Protein AF-A0AAW0KQ44-F1 (afdb_monomer_lite)

Foldseek 3Di:
DDPLVVVLLVVVQVVVVVDDDDDPVSVVCVVCVVVLVVLLVLLVVLLVVLVVVVDPPQDPVNSSVSSQVSSCVVPVDGRPNVVSSVSSVPDDD

pLDDT: mean 78.88, std 14.25, range [43.38, 96.25]

Structure (mmCIF, N/CA/C/O backbone):
data_AF-A0AAW0KQ44-F1
#
_entry.id   AF-A0AAW0KQ44-F1
#
loop_
_atom_site.group_PDB
_atom_site.id
_atom_site.type_symbol
_atom_site.label_atom_id
_atom_site.label_alt_id
_atom_site.label_comp_id
_atom_site.label_asym_id
_atom_site.label_entity_id
_atom_site.label_seq_id
_atom_site.pdbx_PDB_ins_code
_atom_site.Cartn_x
_atom_site.Cartn_y
_atom_site.Cartn_z
_atom_site.occupancy
_atom_site.B_iso_or_equiv
_atom_site.auth_seq_id
_atom_site.auth_comp_id
_atom_site.auth_asym_id
_atom_site.auth_atom_id
_atom_site.pdbx_PDB_model_num
ATOM 1 N N . MET A 1 1 ? 13.655 -10.556 -14.637 1.00 52.47 1 MET A N 1
ATOM 2 C CA . MET A 1 1 ? 13.41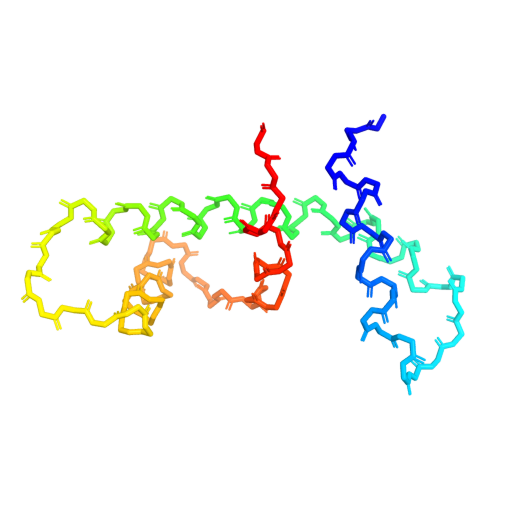4 -9.421 -13.713 1.00 52.47 1 MET A CA 1
ATOM 3 C C . MET A 1 1 ? 12.255 -8.600 -14.268 1.00 52.47 1 MET A C 1
ATOM 5 O O . MET A 1 1 ? 12.284 -8.337 -15.457 1.00 52.47 1 MET A O 1
ATOM 9 N N . SER A 1 2 ? 11.244 -8.219 -13.476 1.00 63.81 2 SER A N 1
ATOM 10 C CA . SER A 1 2 ? 10.178 -7.317 -13.963 1.00 63.81 2 SER A CA 1
ATOM 11 C C . SER A 1 2 ? 10.746 -5.922 -14.273 1.00 63.81 2 SER A C 1
ATOM 13 O O . SER A 1 2 ? 11.556 -5.419 -13.489 1.00 63.81 2 SER A O 1
ATOM 15 N N . ASN A 1 3 ? 10.317 -5.300 -15.379 1.00 71.44 3 ASN A N 1
ATOM 16 C CA . ASN A 1 3 ? 10.762 -3.968 -15.821 1.00 71.44 3 ASN A CA 1
ATOM 17 C C . ASN A 1 3 ? 10.572 -2.903 -14.726 1.00 71.44 3 ASN A C 1
ATOM 19 O O . ASN A 1 3 ? 11.445 -2.064 -14.515 1.00 71.44 3 ASN A O 1
ATOM 23 N N . ILE A 1 4 ? 9.499 -3.013 -13.936 1.00 73.69 4 ILE A N 1
ATOM 24 C CA . ILE A 1 4 ? 9.192 -2.105 -12.820 1.00 73.69 4 ILE A CA 1
ATOM 25 C C . ILE A 1 4 ? 10.297 -2.134 -11.756 1.00 73.69 4 ILE A C 1
ATOM 27 O O . ILE A 1 4 ? 10.713 -1.086 -11.267 1.00 73.69 4 ILE A O 1
ATOM 31 N N . LYS A 1 5 ? 10.837 -3.321 -11.435 1.00 74.62 5 LYS A N 1
ATOM 32 C CA . LYS A 1 5 ? 11.931 -3.459 -10.459 1.00 74.62 5 LYS A CA 1
ATOM 33 C C . LYS A 1 5 ? 13.194 -2.750 -10.950 1.00 74.62 5 LYS A C 1
ATOM 35 O O . LYS A 1 5 ? 13.863 -2.101 -10.158 1.00 74.62 5 LYS A O 1
ATOM 40 N N . GLN A 1 6 ? 13.535 -2.886 -12.232 1.00 72.25 6 GLN A N 1
ATOM 41 C CA . GLN A 1 6 ? 14.742 -2.270 -12.796 1.00 72.25 6 GLN A CA 1
ATOM 42 C C . GLN A 1 6 ? 14.638 -0.742 -12.812 1.00 72.25 6 GLN A C 1
ATOM 44 O O . GLN A 1 6 ? 15.530 -0.064 -12.309 1.00 72.25 6 GLN A O 1
ATOM 49 N N . HIS A 1 7 ? 13.520 -0.202 -13.302 1.00 75.62 7 HIS A N 1
ATOM 50 C CA . HIS A 1 7 ? 13.317 1.244 -13.343 1.00 75.62 7 HIS A CA 1
ATOM 51 C C . HIS A 1 7 ? 13.204 1.874 -11.953 1.00 75.62 7 HIS A C 1
ATOM 53 O O . HIS A 1 7 ? 13.761 2.947 -11.725 1.00 75.62 7 HIS A O 1
ATOM 59 N N . PHE A 1 8 ? 12.535 1.204 -11.010 1.00 76.06 8 PHE A N 1
ATOM 60 C CA . PHE A 1 8 ? 12.488 1.663 -9.626 1.00 76.06 8 PHE A CA 1
ATOM 61 C C . PHE A 1 8 ? 13.888 1.733 -9.011 1.00 76.06 8 PHE A C 1
ATOM 63 O O . PHE A 1 8 ? 14.232 2.756 -8.430 1.00 76.06 8 PHE A O 1
ATOM 70 N N . MET A 1 9 ? 14.708 0.686 -9.167 1.00 74.81 9 MET A N 1
ATOM 71 C CA . MET A 1 9 ? 16.066 0.662 -8.607 1.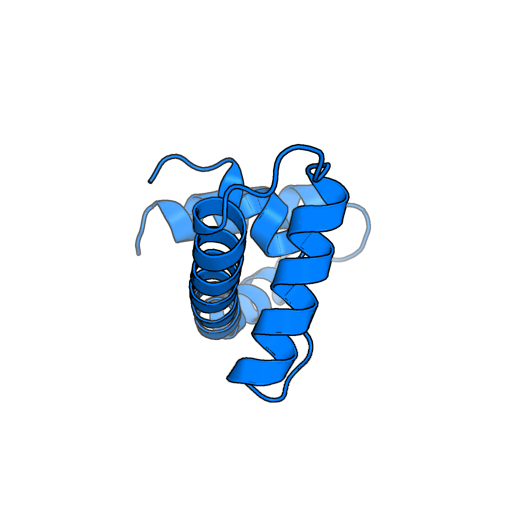00 74.81 9 MET A CA 1
ATOM 72 C C . MET A 1 9 ? 16.952 1.753 -9.207 1.00 74.81 9 MET A C 1
ATOM 74 O O . MET A 1 9 ? 17.665 2.425 -8.467 1.00 74.81 9 MET A O 1
ATOM 78 N N . ALA A 1 10 ? 16.853 1.987 -10.518 1.00 75.38 10 ALA A N 1
ATOM 79 C CA . ALA A 1 10 ? 17.569 3.076 -11.178 1.00 75.38 10 ALA A CA 1
ATOM 80 C C . ALA A 1 10 ? 17.143 4.454 -10.640 1.00 75.38 10 ALA A C 1
ATOM 82 O O . ALA A 1 10 ? 17.984 5.305 -10.361 1.00 75.38 10 ALA A O 1
ATOM 83 N N . LYS A 1 11 ? 15.837 4.671 -10.438 1.00 74.31 11 LYS A N 1
ATOM 84 C CA . LYS A 1 11 ? 15.309 5.941 -9.919 1.00 74.31 11 LYS A CA 1
ATOM 85 C C . LYS A 1 11 ? 15.651 6.143 -8.439 1.00 74.31 11 LYS A C 1
ATOM 87 O O . LYS A 1 11 ? 15.975 7.260 -8.052 1.00 74.31 11 LYS A O 1
ATOM 92 N N . LEU A 1 12 ? 15.638 5.074 -7.640 1.00 71.88 12 LEU A N 1
ATOM 93 C CA . LEU A 1 12 ? 16.014 5.109 -6.227 1.00 71.88 12 LEU A CA 1
ATOM 94 C C . LEU A 1 12 ? 17.509 5.421 -6.046 1.00 71.88 12 LEU A C 1
ATOM 96 O O . LEU A 1 12 ? 17.849 6.239 -5.192 1.00 71.88 12 LEU A O 1
ATOM 100 N N . GLN A 1 13 ? 18.391 4.838 -6.869 1.00 67.88 13 GLN A N 1
ATOM 101 C CA . GLN A 1 13 ? 19.826 5.154 -6.858 1.00 67.88 13 GLN A CA 1
ATOM 102 C C . GLN A 1 13 ? 20.051 6.654 -7.112 1.00 67.88 13 GLN A C 1
ATOM 104 O O . GLN A 1 13 ? 20.621 7.322 -6.254 1.00 67.88 13 GLN A O 1
ATOM 109 N N . ASN A 1 14 ? 19.434 7.200 -8.167 1.00 64.75 14 ASN A N 1
ATOM 110 C CA . ASN A 1 14 ? 19.526 8.622 -8.524 1.00 64.75 14 ASN A CA 1
ATOM 111 C C . ASN A 1 14 ? 19.014 9.573 -7.423 1.00 64.75 14 ASN A C 1
ATOM 113 O O . ASN A 1 14 ? 19.501 10.692 -7.294 1.00 64.75 14 ASN A O 1
ATOM 117 N N . THR A 1 15 ? 18.028 9.156 -6.617 1.00 60.81 15 THR A N 1
ATOM 118 C CA . THR A 1 15 ? 17.549 9.945 -5.463 1.00 60.81 15 THR A CA 1
ATOM 119 C C . THR A 1 15 ? 18.440 9.826 -4.223 1.00 60.81 15 THR A C 1
ATOM 121 O O . THR A 1 15 ? 18.369 10.678 -3.340 1.00 60.81 15 THR A O 1
ATOM 124 N N . THR A 1 16 ? 19.274 8.784 -4.142 1.00 58.91 16 THR A N 1
ATOM 125 C CA . THR A 1 16 ? 20.143 8.495 -2.984 1.00 58.91 16 THR A CA 1
ATOM 126 C C . THR A 1 16 ? 21.572 9.027 -3.180 1.00 58.91 16 THR A C 1
ATOM 128 O O . THR A 1 16 ? 22.335 9.124 -2.219 1.00 58.91 16 THR A O 1
ATOM 131 N N . ASP A 1 17 ? 21.929 9.459 -4.395 1.00 51.81 17 ASP A N 1
ATOM 132 C CA . ASP A 1 17 ? 23.288 9.870 -4.784 1.00 51.81 17 ASP A CA 1
ATOM 133 C C . ASP A 1 17 ? 23.817 11.162 -4.113 1.00 51.81 17 ASP A C 1
ATOM 135 O O . ASP A 1 17 ? 24.930 11.600 -4.399 1.00 51.81 17 ASP A O 1
ATOM 139 N N . HIS A 1 18 ? 23.107 11.744 -3.138 1.00 53.31 18 HIS A N 1
ATOM 140 C CA . HIS A 1 18 ? 23.671 12.791 -2.274 1.00 53.31 18 HIS A CA 1
ATOM 141 C C . HIS A 1 18 ? 24.520 12.269 -1.100 1.00 53.31 18 HIS A C 1
ATOM 143 O O . HIS A 1 18 ? 25.142 13.077 -0.407 1.00 53.31 18 HIS A O 1
ATOM 149 N N . LYS A 1 19 ? 24.614 10.952 -0.858 1.00 51.72 19 LYS A N 1
ATOM 150 C CA . LYS A 1 19 ? 25.602 10.405 0.090 1.00 51.72 19 LYS A CA 1
ATOM 151 C C . LYS A 1 19 ? 25.845 8.907 -0.124 1.00 51.72 19 LYS A C 1
ATOM 153 O O . LYS A 1 19 ? 24.958 8.095 0.101 1.00 51.72 19 LYS A O 1
ATOM 158 N N . THR A 1 20 ? 27.111 8.565 -0.372 1.00 44.31 20 THR A N 1
ATOM 159 C CA . THR A 1 20 ? 27.771 7.250 -0.199 1.00 44.31 20 THR A CA 1
ATOM 160 C C . THR A 1 20 ? 27.707 6.216 -1.337 1.00 44.31 20 THR A C 1
ATOM 162 O O . THR A 1 20 ? 26.756 6.113 -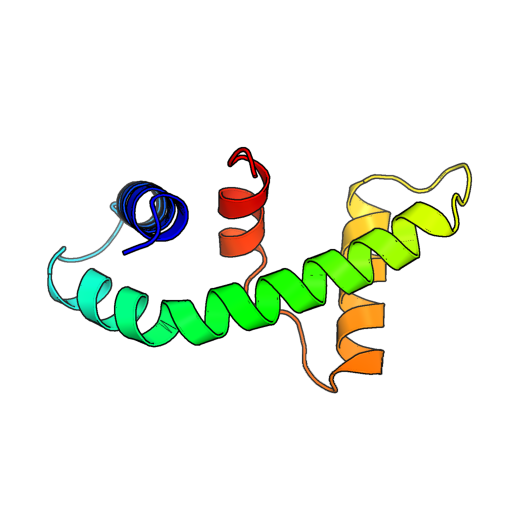2.095 1.00 44.31 20 THR A O 1
ATOM 165 N N . ASN A 1 21 ? 28.829 5.497 -1.461 1.00 43.38 21 ASN A N 1
ATOM 166 C CA . ASN A 1 21 ? 29.297 4.691 -2.588 1.00 43.38 21 ASN A CA 1
ATOM 167 C C . ASN A 1 21 ? 28.317 3.612 -3.113 1.00 43.38 21 ASN A C 1
ATOM 169 O O . ASN A 1 21 ? 27.567 2.974 -2.379 1.00 43.38 21 ASN A O 1
ATOM 173 N N . SER A 1 22 ? 28.359 3.410 -4.430 1.00 56.94 22 SER A N 1
ATOM 174 C CA . SER A 1 22 ? 27.237 2.935 -5.253 1.00 56.94 22 SER A CA 1
ATOM 175 C C . SER A 1 22 ? 27.069 1.404 -5.378 1.00 56.94 22 SER A C 1
ATOM 177 O O . SER A 1 22 ? 26.087 0.944 -5.948 1.00 56.94 22 SER A O 1
ATOM 179 N N . THR A 1 23 ? 27.936 0.564 -4.800 1.00 50.97 23 THR A N 1
ATOM 180 C CA . THR A 1 23 ? 27.849 -0.902 -5.033 1.00 50.97 23 THR A CA 1
ATOM 181 C C . THR A 1 23 ? 27.171 -1.671 -3.893 1.00 50.97 23 THR A C 1
ATOM 183 O O . THR A 1 23 ? 26.382 -2.585 -4.140 1.00 50.97 23 THR A O 1
ATOM 186 N N . HIS A 1 24 ? 27.412 -1.289 -2.634 1.00 53.59 24 HIS A N 1
ATOM 187 C CA . HIS A 1 24 ? 26.819 -1.975 -1.475 1.00 53.59 24 HIS A CA 1
ATOM 188 C C . HIS A 1 24 ? 25.326 -1.653 -1.283 1.00 53.59 24 HIS A C 1
ATOM 190 O O . HIS A 1 24 ? 24.567 -2.499 -0.805 1.00 53.59 24 HIS A O 1
ATOM 196 N N . SER A 1 25 ? 24.887 -0.463 -1.704 1.00 62.44 25 SER A N 1
ATOM 197 C CA . SER A 1 25 ? 23.492 -0.024 -1.578 1.00 62.44 25 SER A CA 1
ATOM 198 C C . SER A 1 25 ? 22.548 -0.832 -2.481 1.00 62.44 25 SER A C 1
ATOM 200 O O . SER A 1 25 ? 21.520 -1.327 -2.024 1.00 62.44 25 SER A O 1
ATOM 202 N N . VAL A 1 26 ? 22.931 -1.089 -3.737 1.00 60.06 26 VAL A N 1
ATOM 203 C CA . VAL A 1 26 ? 22.070 -1.774 -4.722 1.00 60.06 26 VAL A CA 1
ATOM 204 C C . VAL A 1 26 ? 21.779 -3.228 -4.337 1.00 60.06 26 VAL A C 1
ATOM 206 O O . VAL A 1 26 ? 20.646 -3.693 -4.493 1.00 60.06 26 VAL A O 1
ATOM 209 N N . ALA A 1 27 ? 22.763 -3.955 -3.799 1.00 65.75 27 ALA A N 1
ATOM 210 C CA . ALA A 1 27 ? 22.569 -5.334 -3.346 1.00 65.75 27 ALA A CA 1
ATOM 211 C C . ALA A 1 27 ? 21.599 -5.409 -2.153 1.00 65.75 27 ALA A C 1
ATOM 213 O O . ALA A 1 27 ? 20.679 -6.228 -2.158 1.00 65.75 27 ALA A O 1
ATOM 214 N N . SER A 1 28 ? 21.748 -4.501 -1.182 1.00 68.75 28 SER A N 1
ATOM 215 C CA . SER A 1 28 ? 20.839 -4.369 -0.034 1.00 68.75 28 SER A CA 1
ATOM 216 C C . SER A 1 28 ? 19.419 -3.981 -0.467 1.00 68.75 28 SER A C 1
ATOM 218 O O . SER A 1 28 ? 18.431 -4.585 -0.056 1.00 68.75 28 SER A O 1
ATOM 220 N N . LEU A 1 29 ? 19.291 -3.037 -1.396 1.00 69.50 29 LEU A N 1
ATOM 221 C CA . LEU A 1 29 ? 17.997 -2.628 -1.944 1.00 69.50 29 LEU A CA 1
ATOM 222 C C . LEU A 1 29 ? 17.332 -3.749 -2.752 1.00 69.50 29 LEU A C 1
ATOM 224 O O . LEU A 1 29 ? 16.111 -3.916 -2.724 1.00 69.50 29 LEU A O 1
ATOM 228 N N . THR A 1 30 ? 18.124 -4.576 -3.434 1.00 72.00 30 THR A N 1
ATOM 229 C CA . THR A 1 30 ? 17.625 -5.720 -4.203 1.00 72.00 30 THR A CA 1
ATOM 230 C C . THR A 1 30 ? 17.057 -6.816 -3.304 1.00 72.00 30 THR A C 1
ATOM 232 O O . THR A 1 30 ? 16.025 -7.396 -3.665 1.00 72.00 30 THR A O 1
ATOM 235 N N . THR A 1 31 ? 17.686 -7.092 -2.154 1.00 77.06 31 THR A N 1
ATOM 236 C CA . THR A 1 31 ? 17.166 -8.042 -1.154 1.00 77.06 31 THR A CA 1
ATOM 237 C C . THR A 1 31 ? 15.948 -7.470 -0.428 1.00 77.06 31 THR A C 1
ATOM 239 O O . THR A 1 31 ? 14.978 -8.190 -0.188 1.00 77.06 31 THR A O 1
ATOM 242 N N . GLN A 1 32 ? 15.929 -6.159 -0.172 1.00 82.12 32 GLN A N 1
ATOM 243 C CA . GLN A 1 32 ? 14.804 -5.471 0.465 1.00 82.12 32 GLN A CA 1
ATOM 244 C C . GLN A 1 32 ? 13.607 -5.233 -0.468 1.00 82.12 32 GLN A C 1
ATOM 246 O O . GLN A 1 32 ? 12.483 -5.094 0.018 1.00 82.12 32 GLN A O 1
ATOM 251 N N . TRP A 1 33 ? 13.795 -5.257 -1.793 1.00 84.06 33 TRP A N 1
ATOM 252 C CA . TRP A 1 33 ? 12.733 -5.026 -2.783 1.00 84.06 33 TRP A CA 1
ATOM 253 C C . TRP A 1 33 ? 11.488 -5.878 -2.554 1.00 84.06 33 TRP A C 1
ATOM 255 O O . TRP A 1 33 ? 10.372 -5.377 -2.659 1.00 84.06 33 TRP A O 1
ATOM 265 N N . GLY A 1 34 ? 11.665 -7.167 -2.242 1.00 86.44 34 GLY A N 1
ATOM 266 C CA . GLY A 1 34 ? 10.537 -8.068 -2.002 1.00 86.44 34 GLY A CA 1
ATOM 267 C C . GLY A 1 34 ? 9.652 -7.579 -0.854 1.00 86.44 34 GLY A C 1
ATOM 268 O O . GLY A 1 34 ? 8.427 -7.617 -0.954 1.00 86.44 34 GLY A O 1
ATOM 269 N N . THR A 1 35 ? 10.271 -7.050 0.202 1.00 89.44 35 THR A N 1
ATOM 270 C CA . THR A 1 35 ? 9.573 -6.432 1.332 1.00 89.44 35 THR A CA 1
ATOM 271 C C . THR A 1 35 ? 8.967 -5.087 0.945 1.00 89.44 35 THR A C 1
ATOM 273 O O . THR A 1 35 ? 7.773 -4.903 1.154 1.00 89.44 35 THR A O 1
ATOM 276 N N . ILE A 1 36 ? 9.726 -4.189 0.307 1.00 87.62 36 ILE A N 1
ATOM 277 C CA . ILE A 1 36 ? 9.234 -2.865 -0.117 1.00 87.62 36 ILE A CA 1
ATOM 278 C C . ILE A 1 36 ? 7.995 -3.003 -1.005 1.00 87.62 36 ILE A C 1
ATOM 280 O O . ILE A 1 36 ? 6.973 -2.369 -0.749 1.00 87.62 36 ILE A O 1
ATOM 284 N N . ASN A 1 37 ? 8.065 -3.858 -2.027 1.00 86.38 37 ASN A N 1
ATOM 285 C CA . ASN A 1 37 ? 6.969 -4.072 -2.960 1.00 86.38 37 ASN A CA 1
ATOM 286 C C . ASN A 1 37 ? 5.749 -4.675 -2.253 1.00 86.38 37 ASN A C 1
ATOM 288 O O . ASN A 1 37 ? 4.637 -4.187 -2.429 1.00 86.38 37 ASN A O 1
ATOM 292 N N . ARG A 1 38 ? 5.950 -5.694 -1.407 1.00 90.31 38 ARG A N 1
ATOM 293 C CA . ARG A 1 38 ? 4.861 -6.324 -0.646 1.00 90.31 38 ARG A CA 1
ATOM 294 C C . ARG A 1 38 ? 4.139 -5.321 0.254 1.00 90.31 38 ARG A C 1
ATOM 296 O O . ARG A 1 38 ? 2.913 -5.258 0.231 1.00 90.31 38 ARG A O 1
ATOM 303 N N . GLU A 1 39 ? 4.881 -4.543 1.035 1.00 92.69 39 GLU A N 1
ATOM 304 C CA . GLU A 1 39 ? 4.294 -3.559 1.949 1.00 92.69 39 GLU A CA 1
ATOM 305 C C . GLU A 1 39 ? 3.645 -2.398 1.179 1.00 92.69 39 GLU A C 1
ATOM 307 O O . GLU A 1 39 ? 2.582 -1.918 1.564 1.00 92.69 39 GLU A O 1
ATOM 312 N N . THR A 1 40 ? 4.216 -2.001 0.038 1.00 91.56 40 THR A N 1
ATOM 313 C CA . THR A 1 40 ? 3.641 -0.963 -0.828 1.00 91.56 40 THR A CA 1
ATOM 314 C C . THR A 1 40 ? 2.328 -1.415 -1.469 1.00 91.56 40 THR A C 1
ATOM 316 O O . THR A 1 40 ? 1.370 -0.648 -1.494 1.00 91.56 40 THR A O 1
ATOM 319 N N . VAL A 1 41 ? 2.233 -2.661 -1.947 1.00 90.75 41 VAL A N 1
ATOM 320 C CA . VAL A 1 41 ? 0.983 -3.216 -2.500 1.00 90.75 41 VAL A CA 1
ATOM 321 C C . VAL A 1 41 ? -0.119 -3.248 -1.438 1.00 90.75 41 VAL A C 1
ATOM 323 O O . VAL A 1 41 ? -1.248 -2.844 -1.715 1.00 90.75 41 VAL A O 1
ATOM 326 N N . LYS A 1 42 ? 0.207 -3.659 -0.206 1.00 94.06 42 LYS A N 1
ATOM 327 C CA . LYS A 1 42 ? -0.723 -3.593 0.933 1.00 94.06 42 LYS A CA 1
ATOM 328 C C . LYS A 1 42 ? -1.195 -2.159 1.197 1.00 94.06 42 LYS A C 1
ATOM 330 O O . LYS A 1 42 ? -2.396 -1.922 1.303 1.00 94.06 42 LYS A O 1
ATOM 335 N N . PHE A 1 43 ? -0.267 -1.200 1.236 1.00 94.62 43 PHE A N 1
ATOM 336 C CA . PHE A 1 43 ? -0.585 0.215 1.430 1.00 94.62 43 PHE A CA 1
ATOM 337 C C . PHE A 1 43 ? -1.495 0.774 0.329 1.00 94.62 43 PHE A C 1
ATOM 339 O O . PHE A 1 43 ? -2.477 1.447 0.634 1.00 94.62 43 PHE A O 1
ATOM 346 N N . VAL A 1 44 ? -1.236 0.439 -0.939 1.00 92.25 44 VAL A N 1
ATOM 347 C CA . VAL A 1 44 ? -2.113 0.802 -2.066 1.00 92.25 44 VAL A CA 1
ATOM 348 C C . VAL A 1 44 ? -3.521 0.229 -1.875 1.00 92.25 44 VAL A C 1
ATOM 350 O O . VAL A 1 44 ? -4.498 0.918 -2.156 1.00 92.25 44 VAL A O 1
ATOM 353 N N . GLY A 1 45 ? -3.644 -0.991 -1.345 1.00 93.00 45 GLY A N 1
ATOM 354 C CA . GLY A 1 45 ? -4.934 -1.574 -0.972 1.00 93.00 45 GLY A CA 1
ATOM 355 C C . GLY A 1 45 ? -5.670 -0.773 0.109 1.00 93.00 45 GLY A C 1
ATOM 356 O O . GLY A 1 45 ? -6.868 -0.522 -0.025 1.00 93.00 45 GLY A O 1
ATOM 357 N N . SER A 1 46 ? -4.969 -0.324 1.156 1.00 93.69 46 SER A N 1
ATOM 358 C CA . SER A 1 46 ? -5.542 0.569 2.176 1.00 93.69 46 SER A CA 1
ATOM 359 C C . SER A 1 46 ? -5.973 1.910 1.581 1.00 93.69 46 SER A C 1
ATOM 361 O O . SER A 1 46 ? -7.081 2.369 1.851 1.00 93.69 46 SER A O 1
ATOM 363 N N . LEU A 1 47 ? -5.147 2.513 0.722 1.00 91.81 47 LEU A N 1
ATOM 364 C CA . LEU A 1 47 ? -5.468 3.775 0.057 1.00 91.81 47 LEU A CA 1
ATOM 365 C C . LEU A 1 47 ? -6.709 3.651 -0.837 1.00 91.81 47 LEU A C 1
ATOM 367 O O . LEU A 1 47 ? -7.609 4.478 -0.734 1.00 91.81 47 LEU A O 1
ATOM 371 N N . ALA A 1 48 ? -6.813 2.579 -1.626 1.00 91.44 48 ALA A N 1
ATOM 372 C CA . ALA A 1 48 ? -7.975 2.321 -2.474 1.00 91.44 48 ALA A CA 1
ATOM 373 C C . ALA A 1 48 ? -9.277 2.208 -1.659 1.00 91.44 48 ALA A C 1
ATOM 375 O O . ALA A 1 48 ? -10.320 2.697 -2.088 1.00 91.44 48 ALA A O 1
ATOM 376 N N . LYS A 1 49 ? -9.225 1.623 -0.451 1.00 91.69 49 LYS A N 1
ATOM 377 C CA . LYS A 1 49 ? -10.379 1.588 0.466 1.00 91.69 49 LYS A CA 1
ATOM 378 C C . LYS A 1 49 ? -10.775 2.984 0.951 1.00 91.69 49 LYS A C 1
ATOM 380 O O . LYS A 1 49 ? -11.965 3.264 1.051 1.00 91.69 49 LYS A O 1
ATOM 385 N N . ILE A 1 50 ? -9.807 3.855 1.250 1.00 90.94 50 ILE A N 1
ATOM 386 C CA . ILE A 1 50 ? -10.078 5.252 1.631 1.00 90.94 50 ILE A CA 1
ATOM 387 C C . ILE A 1 50 ? -10.670 6.034 0.453 1.00 90.94 50 ILE A C 1
ATOM 389 O O . ILE A 1 50 ? -11.620 6.792 0.633 1.00 90.94 50 ILE A O 1
ATOM 393 N N . GLU A 1 51 ? -10.152 5.830 -0.757 1.00 88.12 51 GLU A N 1
ATOM 394 C CA . GLU A 1 51 ? -10.656 6.483 -1.969 1.00 88.12 51 GLU A CA 1
ATOM 395 C C . GLU A 1 51 ? -12.074 6.026 -2.328 1.00 88.12 51 GLU A C 1
ATOM 397 O O . GLU A 1 51 ? -12.917 6.863 -2.647 1.00 88.12 51 GLU A O 1
ATOM 402 N N . ALA A 1 52 ? -12.374 4.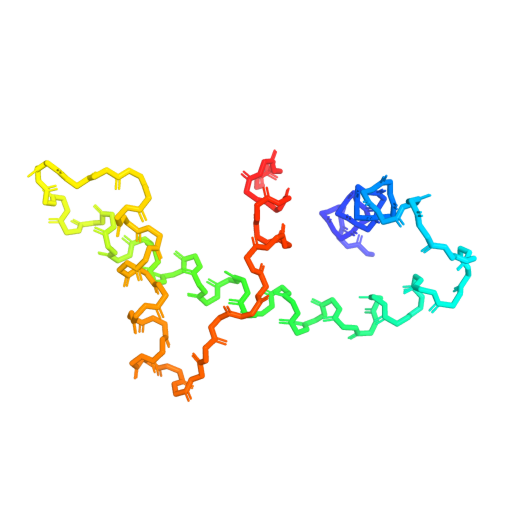732 -2.189 1.00 88.88 52 ALA A N 1
ATOM 403 C CA . ALA A 1 52 ? -13.703 4.177 -2.444 1.00 88.88 52 ALA A CA 1
ATOM 404 C C . ALA A 1 52 ? -14.785 4.735 -1.504 1.00 88.88 52 ALA A C 1
ATOM 406 O O . ALA A 1 52 ? -15.942 4.850 -1.905 1.00 88.88 52 ALA A O 1
ATOM 407 N N . LYS A 1 53 ? -14.420 5.127 -0.274 1.00 85.94 53 LYS A N 1
ATOM 408 C CA . LYS A 1 53 ? -15.348 5.747 0.688 1.00 85.94 53 LYS A CA 1
ATOM 409 C C . LYS A 1 53 ? -15.833 7.139 0.258 1.00 85.94 53 LYS A C 1
ATOM 411 O O . LYS A 1 53 ? -16.812 7.615 0.818 1.00 85.94 53 LYS A O 1
ATOM 416 N N . ASN A 1 54 ? -15.197 7.770 -0.739 1.00 65.19 54 ASN A N 1
ATOM 417 C CA . ASN A 1 54 ? -15.670 8.987 -1.418 1.00 65.19 54 ASN A CA 1
ATOM 418 C C . ASN A 1 54 ? -16.189 10.103 -0.482 1.00 65.19 54 ASN A C 1
ATOM 420 O O . ASN A 1 54 ? -17.162 10.800 -0.779 1.00 65.19 54 ASN A O 1
ATOM 424 N N . GLU A 1 55 ? -15.507 10.316 0.646 1.00 69.62 55 GLU A N 1
ATOM 425 C CA . GLU A 1 55 ? -15.808 11.415 1.565 1.00 69.62 55 GLU A CA 1
ATOM 426 C C . GLU A 1 55 ? -15.456 12.754 0.896 1.00 69.62 55 GLU A C 1
ATOM 428 O O . GLU A 1 55 ? -14.282 13.149 0.808 1.00 69.62 55 GLU A O 1
ATOM 433 N N . ARG A 1 56 ? -16.486 13.446 0.388 1.00 60.38 56 ARG A N 1
ATOM 434 C CA . ARG A 1 56 ? -16.371 14.793 -0.186 1.00 60.38 56 ARG A CA 1
ATOM 435 C C . ARG A 1 56 ? -15.687 15.713 0.832 1.00 60.38 56 ARG A C 1
ATOM 437 O O . ARG A 1 56 ? -16.141 15.827 1.962 1.00 60.38 56 ARG A O 1
ATOM 444 N N . GLY A 1 57 ? -14.590 16.351 0.421 1.00 63.03 57 GLY A N 1
ATOM 445 C CA . GLY A 1 57 ? -13.815 17.283 1.256 1.00 63.03 57 GLY A CA 1
ATOM 446 C C . GLY A 1 57 ? -12.472 16.752 1.773 1.00 63.03 57 GLY A C 1
ATOM 447 O O . GLY A 1 57 ? -11.719 17.503 2.387 1.00 63.03 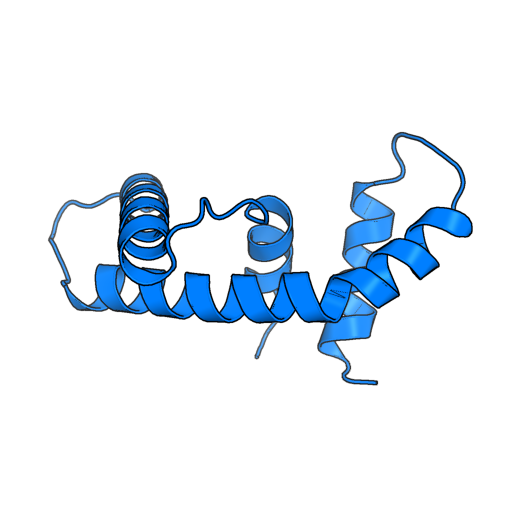57 GLY A O 1
ATOM 448 N N . THR A 1 58 ? -12.114 15.493 1.503 1.00 70.44 58 THR A N 1
ATOM 449 C CA . THR A 1 58 ? -10.825 14.942 1.960 1.00 70.44 58 THR A CA 1
ATOM 450 C C . THR A 1 58 ? -9.685 15.306 0.998 1.00 70.44 58 THR A C 1
ATOM 452 O O . THR A 1 58 ? -9.679 14.867 -0.155 1.00 70.44 58 THR A O 1
ATOM 455 N N . THR A 1 59 ? -8.699 16.082 1.466 1.00 81.69 59 THR A N 1
ATOM 456 C CA . THR A 1 59 ? -7.491 16.429 0.689 1.00 81.69 59 THR A CA 1
ATOM 457 C C . THR A 1 59 ? -6.631 15.192 0.397 1.00 81.69 59 THR A C 1
ATOM 459 O O . THR A 1 59 ? -6.719 14.180 1.093 1.00 81.69 59 THR A O 1
ATOM 462 N N . ALA A 1 60 ? -5.759 15.260 -0.616 1.00 79.56 60 ALA A N 1
ATOM 463 C CA . ALA A 1 60 ? -4.848 14.156 -0.946 1.00 79.56 60 ALA A CA 1
ATOM 464 C C . ALA A 1 60 ? -3.935 13.767 0.234 1.00 79.56 60 ALA A C 1
ATOM 466 O O . ALA A 1 60 ? -3.710 12.582 0.468 1.00 79.56 60 ALA A O 1
ATOM 467 N N . HIS A 1 61 ? -3.464 14.748 1.010 1.00 81.12 61 HIS A N 1
ATOM 468 C CA . HIS A 1 61 ? -2.678 14.495 2.218 1.00 81.12 61 HIS A CA 1
ATOM 469 C C . HIS A 1 61 ? -3.498 13.747 3.277 1.00 81.12 61 HIS A C 1
ATOM 471 O O . HIS A 1 61 ? -3.056 12.715 3.776 1.00 81.12 61 HIS A O 1
ATOM 477 N N . ASN A 1 62 ? -4.738 14.183 3.523 1.00 87.25 62 ASN A N 1
ATOM 478 C CA . ASN A 1 62 ? -5.626 13.524 4.481 1.00 87.25 62 ASN A CA 1
ATOM 479 C C . ASN A 1 62 ? -5.927 12.072 4.079 1.00 87.25 62 ASN A C 1
ATOM 481 O O . ASN A 1 62 ? -6.048 11.209 4.943 1.00 87.25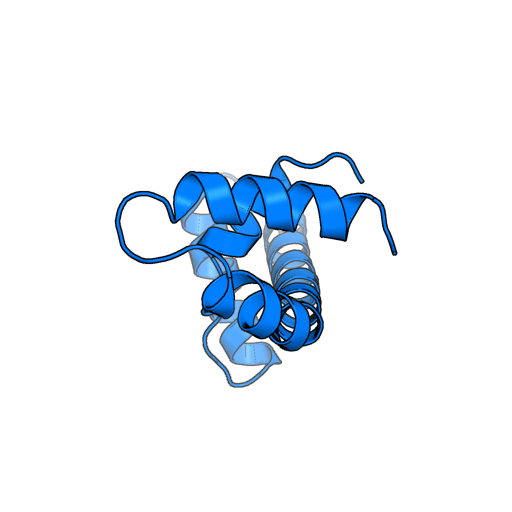 62 ASN A O 1
ATOM 485 N N . LYS A 1 63 ? -6.022 11.771 2.776 1.00 89.06 63 LYS A N 1
ATOM 486 C CA . LYS A 1 63 ? -6.202 10.392 2.292 1.00 89.06 63 LYS A CA 1
ATOM 487 C C . LYS A 1 63 ? -4.988 9.510 2.587 1.00 89.06 63 LYS A C 1
ATOM 489 O O . LYS A 1 63 ? -5.167 8.354 2.956 1.00 89.06 63 LYS A O 1
ATOM 494 N N . ILE A 1 64 ? -3.775 10.046 2.441 1.00 90.75 64 ILE A N 1
ATOM 495 C CA . ILE A 1 64 ? -2.531 9.319 2.731 1.00 90.75 64 ILE A CA 1
ATOM 496 C C . ILE A 1 64 ? -2.429 9.008 4.227 1.00 90.75 64 ILE A C 1
ATOM 498 O O . ILE A 1 64 ? -2.153 7.864 4.577 1.00 90.75 64 ILE A O 1
ATOM 502 N N . GLU A 1 65 ? -2.702 9.979 5.101 1.00 92.31 65 GLU A N 1
ATOM 503 C CA . GLU A 1 65 ? -2.669 9.753 6.553 1.00 92.31 65 GLU A CA 1
ATOM 504 C C . GLU A 1 65 ? -3.736 8.739 6.993 1.00 92.31 65 GLU A C 1
ATOM 506 O O . GLU A 1 65 ? -3.401 7.742 7.632 1.00 92.31 65 GLU A O 1
ATOM 511 N N . LYS A 1 66 ? -4.982 8.875 6.514 1.00 92.38 66 LYS A N 1
ATOM 512 C CA . LYS A 1 66 ? -6.042 7.871 6.742 1.00 92.38 66 LYS A CA 1
ATOM 513 C C . LYS A 1 66 ? -5.645 6.475 6.244 1.00 92.38 66 LYS A C 1
ATOM 515 O O . LYS A 1 66 ? -5.962 5.468 6.874 1.00 92.38 66 LYS A O 1
ATOM 520 N N . ALA A 1 67 ? -4.947 6.383 5.111 1.00 93.50 67 ALA A N 1
ATOM 521 C CA . ALA A 1 67 ? -4.479 5.106 4.579 1.00 93.50 67 ALA A CA 1
ATOM 522 C C . ALA A 1 67 ? -3.368 4.483 5.440 1.00 93.50 67 ALA A C 1
ATOM 524 O O . ALA A 1 67 ? -3.329 3.259 5.569 1.00 93.50 67 ALA A O 1
ATOM 525 N N . LYS A 1 68 ? -2.486 5.291 6.047 1.00 94.38 68 LYS A N 1
ATOM 526 C CA . LYS A 1 68 ? -1.457 4.818 6.991 1.00 94.38 68 LYS A CA 1
ATOM 527 C C . LYS A 1 68 ? -2.075 4.311 8.288 1.00 94.38 68 LYS A C 1
ATOM 529 O O . LYS A 1 68 ? -1.657 3.266 8.782 1.00 94.38 68 LYS A O 1
ATOM 534 N N . GLU A 1 69 ? -3.070 5.018 8.815 1.00 95.44 69 GLU A N 1
ATOM 535 C CA . GLU A 1 69 ? -3.830 4.583 9.990 1.00 95.44 69 GLU A CA 1
ATOM 536 C C . GLU A 1 69 ? -4.524 3.247 9.719 1.00 95.44 69 GLU A C 1
ATOM 538 O O . GLU A 1 69 ? -4.320 2.287 10.460 1.00 95.44 69 GLU A O 1
ATOM 543 N N . LEU A 1 70 ? -5.234 3.143 8.591 1.00 94.88 70 LEU A N 1
ATOM 544 C CA . LEU A 1 70 ? -5.891 1.904 8.179 1.00 94.88 70 LEU A CA 1
ATOM 545 C C . LEU A 1 70 ? -4.887 0.766 7.941 1.00 94.88 70 LEU A C 1
ATOM 547 O O . LEU A 1 70 ? -5.143 -0.383 8.287 1.00 94.88 70 LEU A O 1
ATOM 551 N N . PHE A 1 71 ? -3.725 1.062 7.355 1.00 96.19 71 PHE A N 1
ATOM 552 C CA . PHE A 1 71 ? -2.651 0.084 7.204 1.00 96.19 71 PHE A CA 1
ATOM 553 C C . PHE A 1 71 ? -2.178 -0.437 8.566 1.00 96.19 71 PHE A C 1
ATOM 555 O O . PHE A 1 71 ? -2.039 -1.648 8.733 1.00 96.19 71 PHE A O 1
ATOM 562 N N . LYS A 1 72 ? -1.978 0.454 9.544 1.00 96.25 72 LYS A N 1
ATOM 563 C CA . LYS A 1 72 ? -1.580 0.085 10.906 1.00 96.25 72 LYS A CA 1
ATOM 564 C C . LYS A 1 72 ? -2.640 -0.760 11.602 1.00 96.25 72 LYS A C 1
ATOM 566 O O . LYS A 1 72 ? -2.286 -1.736 12.254 1.00 96.25 72 LYS A O 1
ATOM 571 N N . GLU A 1 73 ? -3.912 -0.419 11.437 1.00 95.75 73 GLU A N 1
ATOM 572 C CA . GLU A 1 73 ? -5.035 -1.186 11.977 1.00 95.75 73 GLU A CA 1
ATOM 573 C C . GLU A 1 73 ? -5.085 -2.610 11.396 1.00 95.75 73 GLU A C 1
ATOM 575 O O . GLU A 1 73 ? -5.201 -3.578 12.140 1.00 95.75 73 GLU A O 1
ATOM 580 N N . ILE A 1 74 ? -4.933 -2.752 10.074 1.00 94.88 74 ILE A N 1
ATOM 581 C CA . ILE A 1 74 ? -5.047 -4.048 9.383 1.00 94.88 74 ILE A CA 1
ATOM 582 C C . ILE A 1 74 ? -3.795 -4.919 9.566 1.00 94.88 74 ILE A C 1
ATOM 584 O O . ILE A 1 74 ? -3.899 -6.142 9.655 1.00 94.88 74 ILE A O 1
ATOM 588 N N . HIS A 1 75 ? -2.603 -4.322 9.554 1.00 92.44 75 HIS A N 1
ATOM 589 C CA . HIS A 1 75 ? -1.333 -5.056 9.494 1.00 92.44 75 HIS A CA 1
ATOM 590 C C . HIS A 1 75 ? -0.526 -5.019 10.795 1.00 92.44 75 HIS A C 1
ATOM 592 O O . HIS A 1 75 ? 0.501 -5.691 10.881 1.00 92.44 75 HIS A O 1
ATOM 598 N N . GLY A 1 76 ? -0.959 -4.249 11.797 1.00 93.00 76 GLY A N 1
ATOM 599 C CA . GLY A 1 76 ? -0.285 -4.135 13.092 1.00 93.00 76 GLY A CA 1
ATOM 600 C C . GLY A 1 76 ? 1.059 -3.399 13.045 1.00 93.00 76 GLY A C 1
ATOM 601 O O . GLY A 1 76 ? 1.792 -3.405 14.031 1.00 93.00 76 GLY A O 1
ATOM 602 N N . SER A 1 77 ? 1.408 -2.768 11.920 1.00 91.12 77 SER A N 1
ATOM 603 C CA . SER A 1 77 ? 2.696 -2.102 11.713 1.00 91.12 77 SER A CA 1
ATOM 604 C C . SER A 1 77 ? 2.540 -0.739 11.043 1.00 91.12 77 SER A C 1
ATOM 606 O O . SER A 1 77 ? 1.581 -0.474 10.323 1.00 91.12 77 SER A O 1
ATOM 608 N N . ILE A 1 78 ? 3.491 0.160 11.294 1.00 92.50 78 ILE A N 1
ATOM 609 C CA . ILE A 1 78 ? 3.519 1.476 10.649 1.00 92.50 78 ILE A CA 1
ATOM 610 C C . ILE A 1 78 ? 4.083 1.310 9.238 1.00 92.50 78 ILE A C 1
ATOM 612 O O . ILE A 1 78 ? 5.108 0.657 9.047 1.00 92.50 78 ILE A O 1
ATOM 616 N N . PHE A 1 79 ? 3.449 1.935 8.248 1.00 92.06 79 PHE A N 1
ATOM 617 C CA . PHE A 1 79 ? 3.990 1.962 6.895 1.00 92.06 79 PHE A CA 1
ATOM 618 C C . PHE A 1 79 ? 5.237 2.862 6.826 1.00 92.06 79 PHE A C 1
ATOM 620 O O . PHE A 1 79 ? 5.139 4.079 6.962 1.00 92.06 79 PHE A O 1
ATOM 627 N N . GLN A 1 80 ? 6.411 2.263 6.605 1.00 89.75 80 GLN A N 1
ATOM 628 C CA . GLN A 1 80 ? 7.709 2.961 6.608 1.00 89.75 80 GLN A CA 1
ATOM 629 C C . GLN A 1 80 ? 8.220 3.334 5.205 1.00 89.75 80 GLN A C 1
ATOM 631 O O . GLN A 1 80 ? 9.182 4.087 5.074 1.00 89.75 80 GLN A O 1
ATOM 636 N N . PHE A 1 81 ? 7.585 2.836 4.141 1.00 89.25 81 PHE A N 1
ATOM 637 C CA . PHE A 1 81 ? 8.093 2.936 2.767 1.00 89.25 81 PHE A CA 1
ATOM 638 C C . PHE A 1 81 ? 7.409 4.034 1.938 1.00 89.25 81 PHE A C 1
ATOM 640 O O . PHE A 1 81 ? 7.268 3.898 0.724 1.00 89.25 81 PHE A O 1
ATOM 647 N N . GLU A 1 82 ? 6.995 5.145 2.559 1.00 87.88 82 GLU A N 1
ATOM 648 C CA . GLU A 1 82 ? 6.278 6.227 1.862 1.00 87.88 82 GLU A CA 1
ATOM 649 C C . GLU A 1 82 ? 7.088 6.833 0.712 1.00 87.88 82 GLU A C 1
ATOM 651 O O . GLU A 1 82 ? 6.550 7.056 -0.371 1.00 87.88 82 GLU A O 1
ATOM 656 N N . HIS A 1 83 ? 8.388 7.062 0.911 1.00 83.94 83 HIS A N 1
ATOM 657 C CA . HIS A 1 83 ? 9.258 7.583 -0.144 1.00 83.94 83 HIS A CA 1
ATOM 658 C C . HIS A 1 83 ? 9.346 6.618 -1.338 1.00 83.94 83 HIS A C 1
ATOM 660 O O . HIS A 1 83 ? 9.206 7.032 -2.487 1.00 83.94 83 HIS A O 1
ATOM 666 N N . CYS A 1 84 ? 9.477 5.315 -1.065 1.00 86.00 84 CYS A N 1
ATOM 667 C CA . CYS A 1 84 ? 9.474 4.283 -2.101 1.00 86.00 84 CYS A CA 1
ATOM 668 C C . CYS A 1 84 ? 8.128 4.235 -2.835 1.00 86.00 84 CYS A C 1
ATOM 670 O O . CYS A 1 84 ? 8.102 4.185 -4.060 1.00 86.00 84 CYS A O 1
ATOM 672 N N . TRP A 1 85 ? 7.008 4.311 -2.110 1.00 88.75 85 TRP A N 1
ATOM 673 C CA . TRP A 1 85 ? 5.682 4.377 -2.720 1.00 88.75 85 TRP A CA 1
ATOM 674 C C . TRP A 1 85 ? 5.515 5.612 -3.610 1.00 88.75 85 TRP A C 1
ATOM 676 O O . TRP A 1 85 ? 4.996 5.469 -4.712 1.00 88.75 85 TRP A O 1
ATOM 686 N N . LYS A 1 86 ? 5.994 6.796 -3.192 1.00 86.31 86 LYS A N 1
ATOM 687 C CA . LYS A 1 86 ? 5.962 8.025 -4.011 1.00 86.31 86 LYS A CA 1
ATOM 688 C C . LYS A 1 86 ? 6.700 7.852 -5.337 1.00 86.31 86 LYS A C 1
ATOM 690 O O . LYS A 1 86 ? 6.216 8.306 -6.362 1.00 86.31 86 LYS A O 1
ATOM 695 N N . ILE A 1 87 ? 7.833 7.155 -5.322 1.00 83.50 87 ILE A N 1
ATOM 696 C CA . ILE A 1 87 ? 8.570 6.814 -6.541 1.00 83.50 87 ILE A CA 1
ATOM 697 C C . ILE A 1 87 ? 7.774 5.806 -7.385 1.00 83.50 87 ILE A C 1
ATOM 699 O O . ILE A 1 87 ? 7.722 5.947 -8.604 1.00 83.50 87 ILE A O 1
ATOM 703 N N . LEU A 1 88 ? 7.140 4.812 -6.747 1.00 82.75 88 LEU A N 1
ATOM 704 C CA . LEU A 1 88 ? 6.383 3.744 -7.411 1.00 82.75 88 LEU A CA 1
ATOM 705 C C . LEU A 1 88 ? 5.068 4.207 -8.046 1.00 82.75 88 LEU A C 1
ATOM 707 O O . LEU A 1 88 ? 4.723 3.713 -9.114 1.00 82.75 88 LEU A O 1
ATOM 711 N N . LYS A 1 89 ? 4.339 5.145 -7.430 1.00 81.62 89 LYS A N 1
ATOM 712 C CA . LYS A 1 89 ? 3.044 5.637 -7.945 1.00 81.62 89 LYS A CA 1
ATOM 713 C C . LYS A 1 89 ? 3.149 6.344 -9.296 1.00 81.62 89 LYS A C 1
ATOM 715 O O . LYS A 1 89 ? 2.143 6.444 -9.989 1.00 81.62 89 LYS A O 1
ATOM 720 N N . ASP A 1 90 ? 4.335 6.832 -9.647 1.00 78.25 90 ASP A N 1
ATOM 721 C CA . ASP A 1 90 ? 4.581 7.531 -10.908 1.00 78.25 90 ASP A CA 1
ATOM 722 C C . ASP A 1 90 ? 4.928 6.562 -12.050 1.00 78.25 90 ASP A C 1
ATOM 724 O O . ASP A 1 90 ? 5.089 6.991 -13.192 1.00 78.25 90 ASP A O 1
ATOM 728 N N . PHE A 1 91 ? 5.068 5.261 -11.765 1.00 70.38 91 PHE A N 1
ATOM 729 C CA . PHE A 1 91 ? 5.278 4.256 -12.800 1.00 70.38 91 PHE A CA 1
ATOM 730 C C . PHE A 1 91 ? 3.938 3.758 -13.353 1.00 70.38 91 PHE A C 1
ATOM 732 O O . PHE A 1 91 ? 3.048 3.401 -12.575 1.00 70.38 91 PHE A O 1
ATOM 739 N N . PRO A 1 92 ? 3.785 3.694 -14.688 1.00 58.72 92 PRO A N 1
ATOM 740 C CA . PRO A 1 92 ? 2.629 3.046 -15.292 1.00 58.72 92 PRO A CA 1
ATOM 741 C C . PRO A 1 92 ? 2.602 1.558 -14.904 1.00 58.72 92 PRO A C 1
ATOM 743 O O . PRO A 1 92 ? 3.654 0.920 -14.803 1.00 58.72 92 PRO A O 1
ATOM 746 N N . LYS A 1 93 ? 1.395 1.044 -14.636 1.00 55.88 93 LYS A N 1
ATOM 747 C CA . LYS A 1 93 ? 1.143 -0.365 -14.294 1.00 55.88 93 LYS A CA 1
ATOM 748 C C . LYS A 1 93 ? 1.334 -1.285 -15.492 1.00 55.88 93 LYS A C 1
ATOM 750 O O . LYS A 1 93 ? 0.940 -0.870 -16.602 1.00 55.88 93 LYS A O 1
#

Radius of gyration: 14.89 Å; chains: 1; bounding box: 46×27×29 Å

Secondary structure (DSSP, 8-state):
--HHHHHHHHHHHHHHTTSS-HHHHHHHHHHHHHHHHHHHHHHHHHHHHHHHT--TT--HHHHHHHHHHHHHHHHSS----HHHHHHHTTS--

Sequence (93 aa):
MSNIKQHFMAKLQNTTDHKTNSTHSVASLTTQWGTINRETVKFVGSLAKIEAKNERGTTAHNKIEKAKELFKEIHGSIFQFEHCWKILKDFPK

Organism: Quercus suber (NCBI:txid58331)